Protein AF-A0A558FAJ4-F1 (afdb_monomer_lite)

Structure (mmCIF, N/CA/C/O backbone):
data_AF-A0A558FAJ4-F1
#
_entry.id   AF-A0A558FAJ4-F1
#
loop_
_atom_site.group_PDB
_atom_site.id
_atom_site.type_symbol
_atom_site.label_atom_id
_atom_site.label_alt_id
_atom_site.label_comp_id
_atom_site.label_asym_id
_atom_site.label_entity_id
_atom_site.label_seq_id
_atom_site.pdbx_PDB_ins_code
_atom_site.Cartn_x
_atom_site.Cartn_y
_atom_site.Cartn_z
_atom_site.occupancy
_atom_site.B_iso_or_equiv
_atom_site.auth_seq_id
_atom_site.auth_comp_id
_atom_site.auth_asym_id
_atom_site.auth_atom_id
_atom_site.pdbx_PDB_model_num
ATOM 1 N N . ASN A 1 1 ? -12.272 6.642 -5.791 1.00 46.84 1 ASN A N 1
ATOM 2 C CA . ASN A 1 1 ? -13.242 6.410 -4.704 1.00 46.84 1 ASN A CA 1
ATOM 3 C C . ASN A 1 1 ? -12.486 5.472 -3.807 1.00 46.84 1 ASN A C 1
ATOM 5 O O . ASN A 1 1 ? -12.339 4.311 -4.168 1.00 46.84 1 ASN A O 1
ATOM 9 N N . ASP A 1 2 ? -11.794 6.051 -2.832 1.00 59.22 2 ASP A N 1
ATOM 10 C CA . ASP A 1 2 ? -10.576 5.464 -2.252 1.00 59.22 2 ASP A CA 1
ATOM 11 C C . ASP A 1 2 ? -10.869 4.824 -0.884 1.00 59.22 2 ASP A C 1
ATOM 13 O O . ASP A 1 2 ? -9.961 4.432 -0.161 1.00 59.22 2 ASP A O 1
ATOM 17 N N . GLU A 1 3 ? -12.158 4.694 -0.556 1.00 62.62 3 GLU A N 1
ATOM 18 C CA . GLU A 1 3 ? -12.676 4.200 0.713 1.00 62.62 3 GLU A CA 1
ATOM 19 C C . GLU A 1 3 ? -13.757 3.143 0.437 1.00 62.62 3 GLU A C 1
ATOM 21 O O . GLU A 1 3 ? -14.657 3.354 -0.383 1.00 62.62 3 GLU A O 1
ATOM 26 N N . GLY A 1 4 ? -13.653 1.987 1.098 1.00 69.12 4 GLY A N 1
ATOM 27 C CA . GLY A 1 4 ? -14.699 0.966 1.124 1.00 69.12 4 GLY A CA 1
ATOM 28 C C . GLY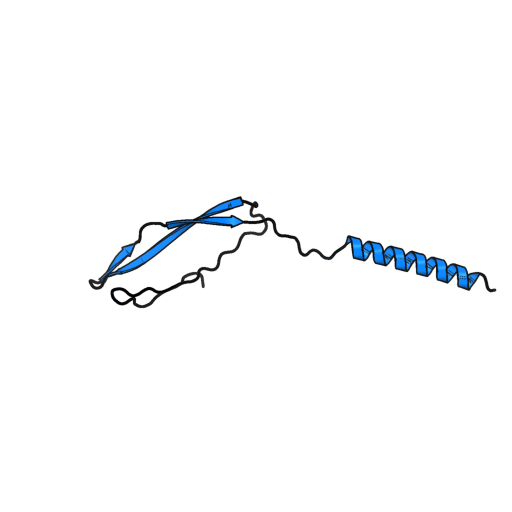 A 1 4 ? -15.522 1.119 2.399 1.00 69.12 4 GLY A C 1
ATOM 29 O O . GLY A 1 4 ? -14.960 1.039 3.486 1.00 69.12 4 GLY A O 1
ATOM 30 N N . ILE A 1 5 ? -16.831 1.350 2.275 1.00 79.31 5 ILE A N 1
ATOM 31 C CA . ILE A 1 5 ? -17.744 1.517 3.416 1.00 79.31 5 ILE A CA 1
ATOM 32 C C . ILE A 1 5 ? -18.699 0.325 3.466 1.00 79.31 5 ILE A C 1
ATOM 34 O O . ILE A 1 5 ? -19.389 0.044 2.486 1.00 79.31 5 ILE A O 1
ATOM 38 N N . ILE A 1 6 ? -18.769 -0.332 4.622 1.00 85.25 6 ILE A N 1
ATOM 39 C CA . ILE A 1 6 ? -19.804 -1.316 4.958 1.00 85.25 6 ILE A CA 1
ATOM 40 C C . ILE A 1 6 ? -20.825 -0.600 5.839 1.00 85.25 6 ILE A C 1
ATOM 42 O O . ILE A 1 6 ? -20.451 0.013 6.835 1.00 85.25 6 ILE A O 1
ATOM 46 N N . SER A 1 7 ? -22.102 -0.624 5.451 1.00 85.81 7 SER A N 1
ATOM 47 C CA . SER A 1 7 ? -23.139 0.153 6.144 1.00 85.81 7 SER A CA 1
ATOM 48 C C . SER A 1 7 ? -23.484 -0.395 7.528 1.00 85.81 7 SER A C 1
ATOM 50 O O . SER A 1 7 ? -23.695 0.384 8.447 1.00 85.81 7 SER A O 1
ATOM 52 N N . GLU A 1 8 ? -23.557 -1.716 7.673 1.00 87.50 8 GLU A N 1
ATOM 53 C CA . GLU A 1 8 ? -23.853 -2.393 8.934 1.00 87.50 8 GLU A CA 1
ATOM 54 C C . GLU A 1 8 ? -23.314 -3.823 8.850 1.00 87.50 8 GLU A C 1
ATOM 56 O O . GLU A 1 8 ? -23.346 -4.429 7.778 1.00 87.50 8 GLU A O 1
ATOM 61 N N . LEU A 1 9 ? -22.815 -4.356 9.966 1.00 90.44 9 LEU A N 1
ATOM 62 C CA . LEU A 1 9 ? -22.342 -5.734 10.059 1.00 90.44 9 LEU A CA 1
ATOM 63 C C . LEU A 1 9 ? -23.002 -6.421 11.266 1.00 90.44 9 LEU A C 1
ATOM 65 O O . LEU A 1 9 ? -22.722 -6.038 12.406 1.00 90.44 9 LEU A O 1
ATOM 69 N N . PRO A 1 10 ? -23.877 -7.419 11.054 1.00 89.88 10 PRO A N 1
ATOM 70 C CA . PRO A 1 10 ? -24.524 -8.142 12.140 1.00 89.88 10 PRO A CA 1
ATOM 71 C C . PRO A 1 10 ? -23.537 -8.911 13.037 1.00 89.88 10 PRO A C 1
ATOM 73 O O . PRO A 1 10 ? -22.431 -9.265 12.613 1.00 89.88 10 PRO A O 1
ATOM 76 N N . PRO A 1 11 ? -23.932 -9.243 14.281 1.00 89.31 11 PRO A N 1
ATOM 77 C CA . PRO A 1 11 ? -23.078 -9.996 15.193 1.00 89.31 11 PRO A CA 1
ATOM 78 C C . PRO A 1 11 ? -22.636 -11.345 14.609 1.00 89.31 11 PRO A C 1
ATOM 80 O O . PRO A 1 11 ? -23.456 -12.221 14.343 1.00 89.31 11 PRO A O 1
ATOM 83 N N . GLY A 1 12 ? -21.321 -11.530 14.479 1.00 92.38 12 GLY A N 1
ATOM 84 C CA . GLY A 1 12 ? -20.719 -12.766 13.970 1.00 92.38 12 GLY A CA 1
ATOM 85 C C . GLY A 1 12 ? -20.634 -12.864 12.446 1.00 92.38 12 GLY A C 1
ATOM 86 O O . GLY A 1 12 ? -20.157 -13.884 11.949 1.00 92.38 12 GLY A O 1
ATOM 87 N N . GLU A 1 13 ? -21.059 -11.835 11.713 1.00 92.06 13 GLU A N 1
ATOM 88 C CA . GLU A 1 13 ? -20.872 -11.766 10.265 1.00 92.06 13 GLU A CA 1
ATOM 89 C C . GLU A 1 13 ? -19.485 -11.233 9.886 1.00 92.06 13 GLU A C 1
ATOM 91 O O . GLU A 1 13 ? -18.702 -10.759 10.714 1.00 92.06 13 GLU A O 1
ATOM 96 N N . SER A 1 14 ? -19.134 -11.389 8.614 1.00 91.56 14 SER A N 1
ATOM 97 C CA . SER A 1 14 ? -17.879 -10.912 8.041 1.00 91.56 14 SER A CA 1
ATOM 98 C C . SER A 1 14 ? -18.136 -10.431 6.624 1.00 91.56 14 SER A C 1
ATOM 100 O O . SER A 1 14 ? -18.875 -11.071 5.882 1.00 91.56 14 SER A O 1
ATOM 102 N N . GLU A 1 15 ? -17.501 -9.324 6.267 1.00 89.56 15 GLU A N 1
ATOM 103 C CA . GLU A 1 15 ? -17.618 -8.673 4.965 1.00 89.56 15 GLU A CA 1
ATOM 104 C C . GLU A 1 15 ? -16.224 -8.356 4.419 1.00 89.56 15 GLU A C 1
ATOM 106 O O . GLU A 1 15 ? -15.264 -8.194 5.181 1.00 89.56 15 GLU A O 1
ATOM 111 N N . GLU A 1 16 ? -16.111 -8.263 3.096 1.00 88.00 16 GLU A N 1
ATOM 112 C CA . GLU A 1 16 ? -14.858 -7.945 2.408 1.00 88.00 16 GLU A CA 1
ATOM 113 C C . GLU A 1 16 ? -14.934 -6.565 1.745 1.00 88.00 16 GLU A C 1
ATOM 115 O O . GLU A 1 16 ? -15.927 -6.204 1.116 1.00 88.00 16 GLU A O 1
ATOM 120 N N . PHE A 1 17 ? -13.847 -5.796 1.820 1.00 81.44 17 PHE A N 1
ATOM 121 C CA . PHE A 1 17 ? -13.687 -4.548 1.076 1.00 81.44 17 PHE A CA 1
ATOM 122 C C . PHE A 1 17 ? -12.405 -4.589 0.243 1.00 81.44 17 PHE A C 1
ATOM 124 O O . PHE A 1 17 ? -11.440 -5.276 0.572 1.00 81.44 17 PHE A O 1
ATOM 131 N N . THR A 1 18 ? -12.387 -3.844 -0.862 1.00 85.25 18 THR A N 1
ATOM 132 C CA . THR A 1 18 ? -11.226 -3.754 -1.757 1.00 85.25 18 THR A CA 1
ATOM 133 C C . THR A 1 18 ? -10.708 -2.326 -1.797 1.00 85.25 18 THR A C 1
ATOM 135 O O . THR A 1 18 ? -11.470 -1.396 -2.045 1.00 85.25 18 THR A O 1
ATOM 138 N N . ILE A 1 19 ? -9.397 -2.166 -1.613 1.00 81.94 19 ILE A N 1
ATOM 139 C CA . ILE A 1 19 ? -8.695 -0.889 -1.767 1.00 81.94 19 ILE A CA 1
ATOM 140 C C . ILE A 1 19 ? -7.800 -0.982 -3.000 1.00 81.94 19 ILE A C 1
ATOM 142 O O . ILE A 1 19 ? -6.995 -1.906 -3.133 1.00 81.94 19 ILE A O 1
ATOM 146 N N . ALA A 1 20 ? -7.931 -0.017 -3.906 1.00 86.06 20 ALA A N 1
ATOM 147 C CA . ALA A 1 20 ? -7.049 0.089 -5.058 1.00 86.06 20 ALA A CA 1
ATOM 148 C C . ALA A 1 20 ? -5.719 0.735 -4.645 1.00 86.06 20 ALA A C 1
ATOM 150 O O . ALA A 1 20 ? -5.696 1.838 -4.105 1.00 86.06 20 ALA A O 1
ATOM 151 N N . LEU A 1 21 ? -4.606 0.060 -4.936 1.00 86.94 21 LEU A N 1
ATOM 152 C CA . LEU A 1 21 ? -3.255 0.567 -4.706 1.00 86.94 21 LEU A CA 1
ATOM 153 C C . LEU A 1 21 ? -2.493 0.636 -6.030 1.00 86.94 21 LEU A C 1
ATOM 155 O O . LEU A 1 21 ? -2.621 -0.242 -6.883 1.00 86.94 21 LEU A O 1
ATOM 159 N N . SER A 1 22 ? -1.657 1.660 -6.185 1.00 88.00 22 SER A N 1
ATOM 160 C CA . SER A 1 22 ? -0.776 1.815 -7.344 1.00 88.00 22 SER A CA 1
ATOM 161 C C . SER A 1 22 ? 0.622 2.230 -6.910 1.00 88.00 22 SER A C 1
ATOM 163 O O . SER A 1 22 ? 0.775 3.115 -6.067 1.00 88.00 22 SER A O 1
ATOM 165 N N . ALA A 1 23 ? 1.643 1.641 -7.527 1.00 90.25 23 ALA A N 1
ATOM 166 C CA . ALA A 1 23 ? 3.013 2.112 -7.389 1.00 90.25 23 ALA A CA 1
ATOM 167 C C . ALA A 1 23 ? 3.254 3.309 -8.323 1.00 90.25 23 ALA A C 1
ATOM 169 O O . ALA A 1 23 ? 2.836 3.306 -9.480 1.00 90.25 23 ALA A O 1
ATOM 170 N N . GLY A 1 24 ? 3.943 4.339 -7.827 1.00 87.56 24 GLY A N 1
ATOM 171 C CA . GLY A 1 24 ? 4.372 5.454 -8.671 1.00 87.56 24 GLY A CA 1
ATOM 172 C C . GLY A 1 24 ? 5.391 5.004 -9.722 1.00 87.56 24 GLY A C 1
ATOM 173 O O . GLY A 1 24 ? 6.157 4.075 -9.485 1.00 87.56 24 GLY A O 1
ATOM 174 N N . ALA A 1 25 ? 5.462 5.705 -10.858 1.00 85.81 25 ALA A N 1
ATOM 175 C CA . ALA A 1 25 ? 6.351 5.341 -11.973 1.00 85.81 25 ALA A CA 1
ATOM 176 C C . ALA A 1 25 ? 7.845 5.259 -11.592 1.00 85.81 25 ALA A C 1
ATOM 178 O O . ALA A 1 25 ? 8.604 4.535 -12.224 1.00 85.81 25 ALA A O 1
ATOM 179 N N . ASN A 1 26 ? 8.254 5.988 -10.549 1.00 86.81 26 ASN A N 1
ATOM 180 C CA . ASN A 1 26 ? 9.623 6.014 -10.029 1.00 86.81 26 ASN A CA 1
ATOM 181 C C . ASN A 1 26 ? 9.767 5.247 -8.699 1.00 86.81 26 ASN A C 1
ATOM 183 O O . ASN A 1 26 ? 10.727 5.475 -7.960 1.00 86.81 26 ASN A O 1
ATOM 187 N N . ALA A 1 27 ? 8.791 4.411 -8.331 1.00 90.75 27 ALA A N 1
ATOM 188 C CA . ALA A 1 27 ? 8.891 3.578 -7.139 1.00 90.75 27 ALA A CA 1
ATOM 189 C C . ALA A 1 27 ? 10.035 2.570 -7.309 1.00 90.75 27 ALA A C 1
ATOM 191 O O . ALA A 1 27 ? 10.195 1.961 -8.365 1.00 90.75 27 ALA A O 1
ATOM 192 N N . LEU A 1 28 ? 10.846 2.405 -6.264 1.00 92.56 28 LEU A N 1
ATOM 193 C CA . LEU A 1 28 ? 11.949 1.451 -6.292 1.00 92.56 28 LEU A CA 1
ATOM 194 C C . LEU A 1 28 ? 11.395 0.032 -6.132 1.00 92.56 28 LEU A C 1
ATOM 196 O O . LEU A 1 28 ? 10.499 -0.157 -5.311 1.00 92.56 28 LEU A O 1
ATOM 200 N N . PRO A 1 29 ? 11.945 -0.972 -6.830 1.00 93.56 29 PRO A N 1
ATOM 201 C CA . PRO A 1 29 ? 11.516 -2.351 -6.659 1.00 93.56 29 PRO A CA 1
ATOM 202 C C . PR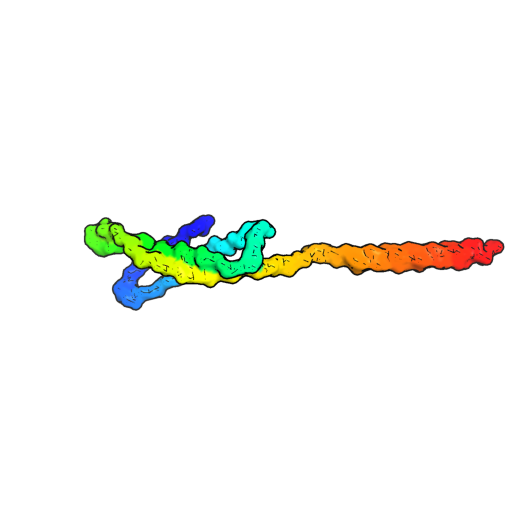O A 1 29 ? 11.952 -2.866 -5.281 1.00 93.56 29 PRO A C 1
ATOM 204 O O . PRO A 1 29 ? 13.126 -3.166 -5.050 1.00 93.56 29 PRO A O 1
ATOM 207 N N . LYS A 1 30 ? 11.018 -2.883 -4.327 1.00 94.44 30 LYS A N 1
ATOM 208 C CA . LYS A 1 30 ? 11.217 -3.372 -2.957 1.00 94.44 30 LYS A CA 1
ATOM 209 C C . LYS A 1 30 ? 9.884 -3.586 -2.245 1.00 94.44 30 LYS A C 1
ATOM 211 O O . LYS A 1 30 ? 8.819 -3.217 -2.734 1.00 94.44 30 LYS A O 1
ATOM 216 N N . ARG A 1 31 ? 9.961 -4.126 -1.027 1.00 96.12 31 ARG A N 1
ATOM 217 C CA . ARG A 1 31 ? 8.817 -4.227 -0.118 1.00 96.12 31 ARG A CA 1
ATOM 218 C C . ARG A 1 31 ? 8.545 -2.897 0.585 1.00 96.12 31 ARG A C 1
ATOM 220 O O . ARG A 1 31 ? 9.436 -2.347 1.236 1.00 96.12 31 ARG A O 1
ATOM 227 N N . TYR A 1 32 ? 7.316 -2.411 0.466 1.00 94.38 32 TYR A N 1
ATOM 228 C CA . TYR A 1 32 ? 6.81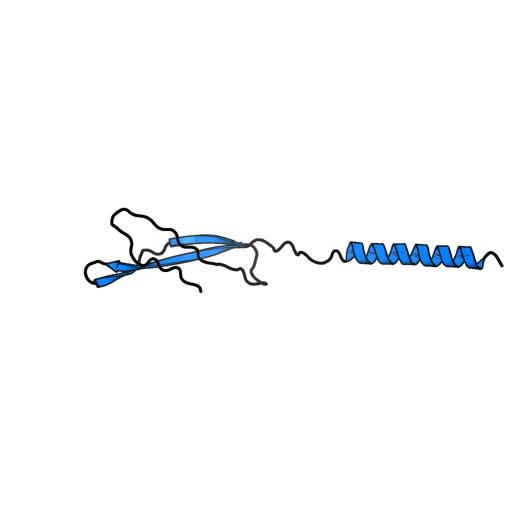2 -1.228 1.156 1.00 94.38 32 TYR A CA 1
ATOM 229 C C . TYR A 1 32 ? 5.784 -1.653 2.208 1.00 94.38 32 TYR A C 1
ATOM 231 O O . TYR A 1 32 ? 4.894 -2.439 1.887 1.00 94.38 32 TYR A O 1
ATOM 239 N N . PRO A 1 33 ? 5.883 -1.175 3.460 1.00 95.44 33 PRO A N 1
ATOM 240 C CA . PRO A 1 33 ? 4.837 -1.410 4.443 1.00 95.44 33 PRO A CA 1
ATOM 241 C C . PRO A 1 33 ? 3.604 -0.576 4.089 1.00 95.44 33 PRO A C 1
ATOM 243 O O . PRO A 1 33 ? 3.729 0.611 3.786 1.00 95.44 33 PRO A O 1
ATOM 246 N N . VAL A 1 34 ? 2.428 -1.191 4.164 1.00 92.81 34 VAL A N 1
ATOM 247 C CA . VAL A 1 34 ? 1.146 -0.487 4.121 1.00 92.81 34 VAL A CA 1
ATOM 248 C C . VAL A 1 34 ? 0.419 -0.754 5.430 1.00 92.81 34 VAL A C 1
ATOM 250 O O . VAL A 1 34 ? 0.326 -1.902 5.867 1.00 92.81 34 VAL A O 1
ATOM 253 N N . SER A 1 35 ? -0.042 0.316 6.067 1.00 93.25 35 SER A N 1
ATOM 254 C CA . SER A 1 35 ? -0.770 0.276 7.330 1.00 93.25 35 SER A CA 1
ATOM 255 C C . SER A 1 35 ? -2.238 0.586 7.074 1.00 93.25 35 SER A C 1
ATOM 257 O O . SER A 1 35 ? -2.539 1.527 6.344 1.00 93.25 35 SER A O 1
ATOM 259 N N . PHE A 1 36 ? -3.122 -0.199 7.680 1.00 89.00 36 PHE A N 1
ATOM 260 C CA . PHE A 1 36 ? -4.564 -0.011 7.614 1.00 89.00 36 PHE A CA 1
ATOM 261 C C . PHE A 1 36 ? -5.151 -0.041 9.020 1.00 89.00 36 PHE A C 1
ATOM 263 O O . PHE A 1 36 ? -4.797 -0.896 9.834 1.00 89.00 36 PHE A O 1
ATOM 270 N N . ASP A 1 37 ? -6.076 0.865 9.273 1.00 92.62 37 ASP A N 1
ATOM 271 C CA . ASP A 1 37 ? -7.011 0.830 10.385 1.00 92.62 37 ASP A CA 1
ATOM 272 C C . ASP A 1 37 ? -8.414 1.073 9.825 1.00 92.62 37 ASP A C 1
ATOM 274 O O . ASP A 1 37 ? -8.578 1.533 8.691 1.00 92.62 37 ASP A O 1
ATOM 278 N N . PHE A 1 38 ? -9.427 0.669 10.582 1.00 88.38 38 PHE A N 1
ATOM 279 C CA . PHE A 1 38 ? -10.815 0.930 10.245 1.00 88.38 38 PHE A CA 1
ATOM 280 C C . PHE A 1 38 ? -11.515 1.564 11.437 1.00 88.38 38 PHE A C 1
ATOM 282 O O . PHE A 1 38 ? -11.299 1.193 12.592 1.00 88.38 38 PHE A O 1
ATOM 289 N N . GLN A 1 39 ? -12.361 2.535 11.131 1.00 92.31 39 GLN A N 1
ATOM 290 C CA . GLN A 1 39 ? -13.242 3.174 12.089 1.00 92.31 39 GLN A CA 1
ATOM 291 C C . GLN A 1 39 ? -14.626 2.531 12.000 1.00 92.31 39 GLN A C 1
ATOM 293 O O . GLN A 1 39 ? -15.091 2.218 10.903 1.00 92.31 39 GLN A O 1
ATOM 298 N N . TYR A 1 40 ? -15.275 2.329 13.141 1.00 92.00 40 TYR A N 1
ATOM 299 C CA . TYR A 1 40 ? -16.624 1.774 13.212 1.00 92.00 40 TYR A CA 1
ATOM 300 C C . TYR A 1 40 ? -17.433 2.456 14.316 1.00 92.00 40 TYR A C 1
ATOM 302 O O . TYR A 1 40 ? -16.878 2.926 15.307 1.00 92.00 40 TYR A O 1
ATOM 310 N N . GLU A 1 41 ? -18.748 2.512 14.127 1.00 93.25 41 GLU A N 1
ATOM 311 C CA . GLU A 1 41 ? -19.697 2.986 15.134 1.00 93.25 41 GLU A CA 1
ATOM 312 C C . GLU A 1 41 ? -20.268 1.783 15.897 1.00 93.25 41 GLU A C 1
ATOM 314 O O . GLU A 1 41 ? -20.644 0.769 15.300 1.00 93.25 41 GLU A O 1
ATOM 319 N N . MET A 1 42 ? -20.288 1.873 17.222 1.00 92.25 42 MET A N 1
ATOM 320 C CA . MET A 1 42 ? -20.882 0.880 18.110 1.00 92.25 42 MET A CA 1
ATOM 321 C C . MET A 1 42 ? -22.396 1.115 18.261 1.00 92.25 42 MET A C 1
ATOM 323 O O . MET A 1 42 ? -22.883 2.217 18.018 1.00 92.25 42 MET A O 1
ATOM 327 N N . PRO A 1 43 ? -23.181 0.109 18.699 1.00 88.62 43 PRO A N 1
ATOM 328 C CA . PRO A 1 43 ? -24.637 0.248 18.842 1.00 88.62 43 PRO A CA 1
ATOM 329 C C . PRO A 1 43 ? -25.108 1.333 19.826 1.00 88.62 43 PRO A C 1
ATOM 331 O O . PRO A 1 43 ? -26.282 1.700 19.817 1.00 88.62 43 PRO A O 1
ATOM 334 N N . ASP A 1 44 ? -24.229 1.805 20.709 1.00 93.12 44 ASP A N 1
ATOM 335 C CA . ASP A 1 44 ? -24.467 2.916 21.637 1.00 93.12 44 ASP A CA 1
ATOM 336 C C . ASP A 1 44 ? -24.191 4.301 21.018 1.00 93.12 44 ASP A C 1
ATOM 338 O O . ASP A 1 44 ? -24.497 5.316 21.648 1.00 93.12 44 ASP A O 1
ATOM 342 N N . GLY A 1 45 ? -23.704 4.345 19.772 1.00 92.38 45 GLY A N 1
ATOM 343 C CA . GLY A 1 45 ? -23.378 5.556 19.019 1.00 92.38 45 GLY A CA 1
ATOM 344 C C . GLY A 1 45 ? -21.930 6.023 19.179 1.00 92.38 45 GLY A C 1
ATOM 345 O O . GLY A 1 45 ? -21.564 7.050 18.604 1.00 92.38 45 GLY A O 1
ATOM 346 N N . ASP A 1 46 ? -21.103 5.301 19.939 1.00 96.19 46 ASP A N 1
ATOM 347 C CA . ASP A 1 46 ? -19.695 5.647 20.107 1.00 96.19 46 ASP A CA 1
ATOM 348 C C . ASP A 1 46 ? -18.873 5.193 18.894 1.00 96.19 46 ASP A C 1
ATOM 350 O O . ASP A 1 46 ? -19.073 4.118 18.332 1.00 96.19 46 ASP A O 1
ATOM 354 N N . THR A 1 47 ? -17.925 6.029 18.469 1.00 95.75 47 THR A N 1
ATOM 355 C CA . THR A 1 47 ? -17.022 5.718 17.356 1.00 95.75 47 THR A CA 1
ATOM 356 C C . THR A 1 47 ? -15.680 5.225 17.875 1.00 95.75 47 THR A C 1
ATOM 358 O O . THR A 1 47 ? -15.005 5.928 18.627 1.00 95.75 47 THR A O 1
ATOM 361 N N . GLU A 1 48 ? -15.248 4.067 17.391 1.00 95.06 48 GLU A N 1
ATOM 362 C CA . GLU A 1 48 ? -13.995 3.423 17.774 1.00 95.06 48 GLU A CA 1
ATOM 363 C C . GLU A 1 48 ? -13.093 3.205 16.557 1.00 95.06 48 GLU A C 1
ATOM 365 O O . GLU A 1 48 ? -13.549 3.121 15.414 1.00 95.06 48 GLU A O 1
ATOM 370 N N . VAL A 1 49 ? -11.785 3.108 16.802 1.00 95.25 49 VAL A N 1
ATOM 371 C CA . VAL A 1 49 ? -10.783 2.807 15.771 1.00 95.25 49 VAL A CA 1
ATOM 372 C C . VAL A 1 49 ? -10.134 1.469 16.086 1.00 95.25 49 VAL A C 1
ATOM 374 O O . VAL A 1 49 ? -9.790 1.172 17.232 1.00 95.25 49 VAL A O 1
ATOM 377 N N . SER A 1 50 ? -9.969 0.639 15.061 1.00 92.44 50 SER A N 1
ATOM 378 C CA . SER A 1 50 ? -9.313 -0.653 15.190 1.00 92.44 50 SER A CA 1
ATOM 379 C C . SER A 1 50 ? -7.837 -0.524 15.570 1.00 92.44 50 SER A C 1
ATOM 381 O O . SER A 1 50 ? -7.211 0.534 15.514 1.00 92.44 50 SER A O 1
ATOM 383 N N . GLN A 1 51 ? -7.227 -1.667 15.872 1.00 94.19 51 GLN A N 1
ATOM 384 C CA . GLN A 1 51 ? -5.772 -1.762 15.851 1.00 94.19 51 GLN A CA 1
ATOM 385 C C . GLN A 1 51 ? -5.254 -1.529 14.425 1.00 94.19 51 GLN A C 1
ATOM 387 O O . GLN A 1 51 ? -5.928 -1.865 13.450 1.00 94.19 51 GLN A O 1
ATOM 392 N N . THR A 1 52 ? -4.043 -0.988 14.308 1.00 95.62 52 THR A N 1
ATOM 393 C CA . THR A 1 52 ? -3.375 -0.823 13.015 1.00 95.62 52 THR A CA 1
ATOM 394 C C . THR A 1 52 ? -2.774 -2.147 12.548 1.00 95.62 52 THR A C 1
ATOM 396 O O . THR A 1 52 ? -1.920 -2.734 13.217 1.00 95.62 52 THR A O 1
ATOM 399 N N . TYR A 1 53 ? -3.149 -2.578 11.350 1.00 91.69 53 TYR A N 1
ATOM 400 C CA . TYR A 1 53 ? -2.598 -3.747 10.674 1.00 91.69 53 TYR A CA 1
ATOM 401 C C . TYR A 1 53 ? -1.558 -3.304 9.652 1.00 91.69 53 TYR A C 1
ATOM 403 O O . TYR A 1 53 ? -1.853 -2.509 8.767 1.00 91.69 53 TYR A O 1
ATOM 411 N N . THR A 1 54 ? -0.332 -3.821 9.752 1.00 95.06 54 THR A N 1
ATOM 412 C CA . THR A 1 54 ? 0.741 -3.508 8.796 1.00 95.06 54 THR A CA 1
ATOM 413 C C . THR A 1 54 ? 1.062 -4.724 7.943 1.00 95.06 54 THR A C 1
ATOM 415 O O . THR A 1 54 ? 1.539 -5.734 8.460 1.00 95.06 54 THR A O 1
ATOM 418 N N . THR A 1 55 ? 0.847 -4.606 6.633 1.00 92.56 55 THR A N 1
ATOM 419 C CA . THR A 1 55 ? 1.129 -5.658 5.650 1.00 92.56 55 THR A CA 1
ATOM 420 C C . THR A 1 55 ? 2.114 -5.139 4.603 1.00 92.56 55 THR A C 1
ATOM 422 O O . THR A 1 55 ? 1.896 -4.065 4.041 1.00 92.56 55 THR A O 1
ATOM 425 N N . PRO A 1 56 ? 3.217 -5.855 4.321 1.00 94.62 56 PRO A N 1
ATOM 426 C CA . PRO A 1 56 ? 4.135 -5.457 3.265 1.00 94.62 56 PRO A CA 1
ATOM 427 C C . PRO A 1 56 ? 3.556 -5.778 1.882 1.00 94.62 56 PRO A C 1
ATOM 429 O O . PRO A 1 56 ? 3.168 -6.915 1.624 1.00 94.62 56 PRO A O 1
ATOM 432 N N . ILE A 1 57 ? 3.585 -4.803 0.975 1.00 92.88 57 ILE A N 1
ATOM 433 C CA . ILE A 1 57 ? 3.361 -5.012 -0.460 1.00 92.88 57 ILE A CA 1
ATOM 434 C C . ILE A 1 57 ? 4.702 -5.034 -1.192 1.00 92.88 57 ILE A C 1
ATOM 436 O O . ILE A 1 57 ? 5.627 -4.302 -0.835 1.00 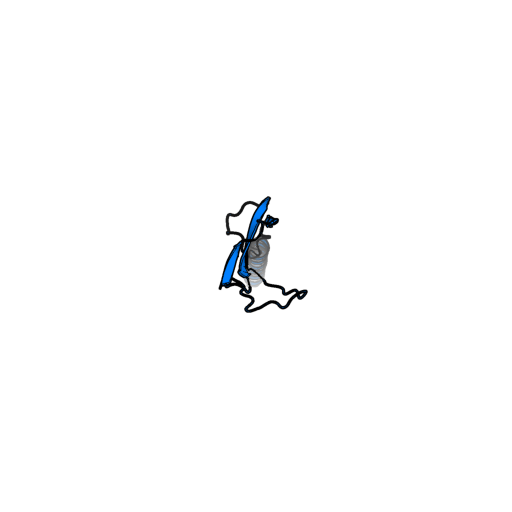92.88 57 ILE A O 1
ATOM 440 N N . GLU A 1 58 ? 4.822 -5.868 -2.218 1.00 94.19 58 GLU A N 1
ATOM 441 C CA . GLU A 1 58 ? 6.015 -5.936 -3.057 1.00 94.19 58 GLU A CA 1
ATOM 442 C C . GLU A 1 58 ? 5.815 -5.116 -4.331 1.00 94.19 58 GLU A C 1
ATOM 444 O O . GLU A 1 58 ? 4.901 -5.368 -5.113 1.00 94.19 58 GLU A O 1
ATOM 449 N N . VAL A 1 59 ? 6.679 -4.122 -4.534 1.00 93.75 59 VAL A N 1
ATOM 450 C CA . VAL A 1 59 ? 6.796 -3.419 -5.811 1.00 93.75 59 VAL A CA 1
ATOM 451 C C . VAL A 1 59 ? 7.869 -4.134 -6.616 1.00 93.75 59 VAL A C 1
ATOM 453 O O . VAL A 1 59 ? 9.020 -4.204 -6.185 1.00 93.75 59 VAL A O 1
ATOM 456 N N . ILE A 1 60 ? 7.482 -4.663 -7.771 1.00 90.06 60 ILE A N 1
ATOM 457 C CA . ILE A 1 60 ? 8.386 -5.305 -8.726 1.00 90.06 60 ILE A CA 1
ATOM 458 C C . ILE A 1 60 ? 8.810 -4.317 -9.811 1.00 90.06 60 ILE A C 1
ATOM 460 O O . ILE A 1 60 ? 8.153 -3.298 -10.035 1.00 90.06 60 ILE A O 1
ATOM 464 N N . GLU A 1 61 ? 9.925 -4.611 -10.474 1.00 84.56 61 GLU A N 1
ATOM 465 C CA . GLU A 1 61 ? 10.345 -3.839 -11.637 1.00 84.56 61 GLU A CA 1
ATOM 466 C C . GLU A 1 61 ? 9.286 -3.966 -12.734 1.00 84.56 61 GLU A C 1
ATOM 468 O O . GLU A 1 61 ? 8.783 -5.054 -13.014 1.00 84.56 61 GLU A O 1
ATOM 473 N N . SER A 1 62 ? 8.918 -2.834 -13.332 1.00 74.62 62 SER A N 1
ATOM 474 C CA . SER A 1 62 ? 8.016 -2.849 -14.474 1.00 74.62 62 SER A CA 1
ATOM 475 C C . SER A 1 62 ? 8.761 -3.471 -15.647 1.00 74.62 62 SER A C 1
ATOM 477 O O . SER A 1 62 ? 9.715 -2.883 -16.162 1.00 74.62 62 SER A O 1
ATOM 479 N N . GLU A 1 63 ? 8.339 -4.661 -16.071 1.00 71.06 63 GLU A N 1
ATOM 480 C CA . GLU A 1 63 ? 8.772 -5.254 -17.331 1.00 71.06 63 GLU A CA 1
ATOM 481 C C . GLU A 1 63 ? 8.233 -4.367 -18.454 1.00 71.06 63 GLU A C 1
ATOM 483 O O . GLU A 1 63 ? 7.095 -4.495 -18.908 1.00 71.06 63 GLU A O 1
ATOM 488 N N . GLY A 1 64 ? 9.031 -3.367 -18.827 1.00 61.31 64 GLY A N 1
ATOM 489 C CA . GLY A 1 64 ? 8.646 -2.348 -19.783 1.00 61.31 64 GLY A CA 1
ATOM 490 C C . GLY A 1 64 ? 8.174 -2.982 -21.086 1.00 61.31 64 GLY A C 1
ATOM 491 O O . GLY A 1 64 ? 8.981 -3.462 -21.880 1.00 61.31 64 GLY A O 1
ATOM 492 N N . GLY A 1 65 ? 6.866 -2.905 -21.337 1.00 59.91 65 GLY A N 1
ATOM 493 C CA . GLY A 1 65 ? 6.229 -3.135 -22.633 1.00 59.91 65 GLY A CA 1
ATOM 494 C C . GLY A 1 65 ? 6.588 -2.038 -23.638 1.00 59.91 65 GLY A C 1
ATOM 495 O O . GLY A 1 65 ? 5.715 -1.393 -24.214 1.00 59.91 65 GLY A O 1
ATOM 496 N N . GLY A 1 66 ? 7.882 -1.770 -23.807 1.00 64.81 66 GLY A N 1
ATOM 497 C CA . GLY A 1 66 ? 8.390 -0.911 -24.860 1.00 64.81 66 GLY A CA 1
ATOM 498 C C . GLY A 1 66 ? 8.242 -1.607 -26.208 1.00 64.81 66 GLY A C 1
ATOM 499 O O . GLY A 1 66 ? 8.408 -2.822 -26.318 1.00 64.81 66 GLY A O 1
ATOM 500 N N . LEU A 1 67 ? 7.949 -0.834 -27.255 1.00 72.00 67 LEU A N 1
ATOM 501 C CA . LEU A 1 67 ? 8.051 -1.317 -28.633 1.00 72.00 67 LEU A CA 1
ATOM 502 C C . LEU A 1 67 ? 9.411 -2.012 -28.818 1.00 72.00 67 LEU A C 1
ATOM 504 O O . LEU A 1 67 ? 10.419 -1.470 -28.356 1.00 72.00 67 LEU A O 1
ATOM 508 N N . PRO A 1 68 ? 9.487 -3.172 -29.495 1.00 80.88 68 PRO A N 1
ATOM 509 C CA . PRO A 1 68 ? 10.746 -3.879 -29.690 1.00 80.88 68 PRO A CA 1
ATOM 510 C C . PRO A 1 68 ? 11.595 -3.141 -30.735 1.00 80.88 68 PRO A C 1
ATOM 512 O O . PRO A 1 68 ? 11.714 -3.570 -31.883 1.00 80.88 68 PRO A O 1
ATOM 515 N N . VAL A 1 69 ? 12.182 -2.004 -30.349 1.00 84.12 69 VAL A N 1
ATOM 516 C CA . VAL A 1 69 ? 12.922 -1.096 -31.241 1.00 84.12 69 VAL A CA 1
ATOM 517 C C . VAL A 1 69 ? 14.029 -1.846 -31.983 1.00 84.12 69 VAL A C 1
ATOM 519 O O . VAL A 1 69 ? 14.227 -1.614 -33.171 1.00 84.12 69 VAL A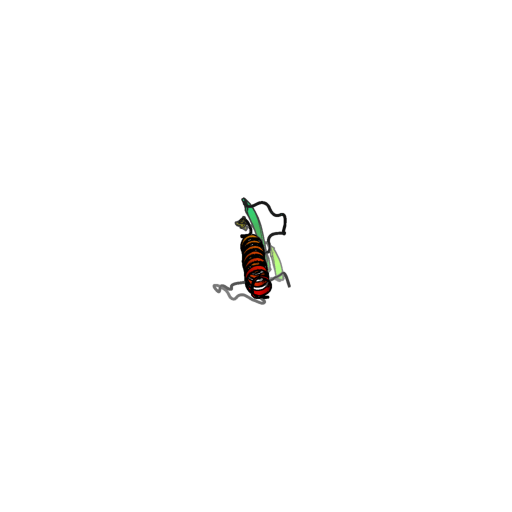 O 1
ATOM 522 N N . GLY A 1 70 ? 14.680 -2.815 -31.330 1.00 83.31 70 GLY A N 1
ATOM 523 C CA . GLY A 1 70 ? 15.667 -3.686 -31.972 1.00 83.31 70 GLY A CA 1
ATOM 524 C C . GLY A 1 70 ? 15.108 -4.492 -33.154 1.00 83.31 70 GLY A C 1
ATOM 525 O O . GLY A 1 70 ? 15.756 -4.561 -34.197 1.00 83.31 70 GLY A O 1
ATOM 526 N N . LEU A 1 71 ? 13.890 -5.038 -33.040 1.00 86.31 71 LEU A N 1
ATOM 527 C CA . LEU A 1 71 ? 13.230 -5.755 -34.142 1.00 86.31 71 LEU A CA 1
ATOM 528 C C . LEU A 1 71 ? 12.839 -4.805 -35.277 1.00 86.31 71 LEU A C 1
ATOM 530 O O . LEU A 1 71 ? 13.016 -5.144 -36.445 1.00 86.31 71 LEU A O 1
ATOM 534 N N . ILE A 1 72 ? 12.352 -3.607 -34.941 1.00 89.88 72 ILE A N 1
ATOM 535 C CA . ILE A 1 72 ? 11.968 -2.593 -35.933 1.00 89.88 72 ILE A CA 1
ATOM 536 C C . ILE A 1 72 ? 13.198 -2.135 -36.726 1.00 89.88 72 ILE A C 1
ATOM 538 O O . ILE A 1 72 ? 13.178 -2.146 -37.956 1.00 89.88 72 ILE A O 1
ATOM 542 N N . VAL A 1 73 ? 14.292 -1.790 -36.041 1.00 91.69 73 VAL A N 1
ATOM 543 C CA . VAL A 1 73 ? 15.555 -1.393 -36.684 1.00 91.69 7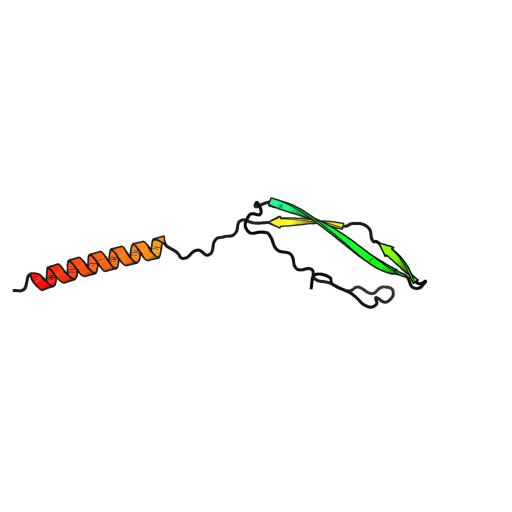3 VAL A CA 1
ATOM 544 C C . VAL A 1 73 ? 16.105 -2.530 -37.548 1.00 91.69 73 VAL A C 1
ATOM 546 O O . VAL A 1 73 ? 16.488 -2.294 -38.695 1.00 91.69 73 VAL A O 1
ATOM 549 N N . GLY A 1 74 ? 16.082 -3.769 -37.046 1.00 92.56 74 GLY A N 1
ATOM 550 C CA . GLY A 1 74 ? 16.488 -4.947 -37.813 1.00 92.56 74 GLY A CA 1
ATOM 551 C C . GLY A 1 74 ? 15.685 -5.117 -39.107 1.00 92.56 74 GLY A C 1
ATOM 552 O O . GLY A 1 74 ? 16.270 -5.289 -40.176 1.00 92.56 74 GLY A O 1
ATOM 553 N N . ALA A 1 75 ? 14.357 -4.995 -39.039 1.00 92.69 75 ALA A N 1
ATOM 554 C CA . ALA A 1 75 ? 13.484 -5.096 -40.207 1.00 92.69 75 ALA A CA 1
ATOM 555 C C . ALA A 1 75 ? 13.756 -3.992 -41.243 1.00 92.69 75 ALA A C 1
ATOM 557 O O . ALA A 1 75 ? 13.836 -4.282 -42.437 1.00 92.69 75 ALA A O 1
ATOM 558 N N . VAL A 1 76 ? 13.961 -2.744 -40.804 1.00 94.94 76 VAL A N 1
ATOM 559 C CA . VAL A 1 76 ? 14.290 -1.619 -41.698 1.00 94.94 76 VAL A CA 1
ATOM 560 C C . VAL A 1 76 ? 15.608 -1.863 -42.434 1.00 94.94 76 VAL A C 1
ATOM 562 O O . VAL A 1 76 ? 15.682 -1.626 -43.640 1.00 94.94 76 VAL A O 1
ATOM 565 N N . ILE A 1 77 ? 16.631 -2.385 -41.749 1.00 95.31 77 ILE A N 1
ATOM 566 C CA . ILE A 1 77 ? 17.916 -2.723 -42.379 1.00 95.31 77 ILE A CA 1
ATOM 567 C C . ILE A 1 77 ? 17.728 -3.816 -43.433 1.00 95.31 77 ILE A C 1
ATOM 569 O O . ILE A 1 77 ? 18.214 -3.665 -44.553 1.00 95.31 77 ILE A O 1
ATOM 573 N N . VAL A 1 78 ? 17.002 -4.891 -43.112 1.00 95.06 78 VAL A N 1
ATOM 574 C CA . VAL A 1 78 ? 16.751 -5.989 -44.059 1.00 95.06 78 VAL A CA 1
ATOM 575 C C . VAL A 1 78 ? 16.009 -5.485 -45.295 1.00 95.06 78 VAL A C 1
ATOM 577 O O . VAL A 1 78 ? 16.437 -5.758 -46.415 1.00 95.06 78 VAL A O 1
ATOM 580 N N . ILE A 1 79 ? 14.945 -4.700 -45.110 1.00 94.69 79 ILE A N 1
ATOM 581 C CA . ILE A 1 79 ? 14.188 -4.103 -46.219 1.00 94.69 79 ILE A CA 1
ATOM 582 C C . ILE A 1 79 ? 15.087 -3.181 -47.048 1.00 94.69 79 ILE A C 1
ATOM 584 O O . ILE A 1 79 ? 15.061 -3.250 -48.275 1.00 94.69 79 ILE A O 1
ATOM 588 N N . GLY A 1 80 ? 15.921 -2.362 -46.404 1.00 93.62 80 GLY A N 1
ATOM 589 C CA . GLY A 1 80 ? 16.875 -1.487 -47.084 1.00 93.62 80 GLY A CA 1
ATOM 590 C C . GLY A 1 80 ? 17.889 -2.262 -47.927 1.00 93.62 80 GLY A C 1
ATOM 591 O O . GLY A 1 80 ? 18.101 -1.928 -49.092 1.00 93.62 80 GLY A O 1
ATOM 592 N N . VAL A 1 81 ? 18.471 -3.335 -47.383 1.00 94.31 81 VAL A N 1
ATOM 593 C CA . VAL A 1 81 ? 19.425 -4.196 -48.103 1.00 94.31 81 VAL A CA 1
ATOM 594 C C . VAL A 1 81 ? 18.752 -4.891 -49.284 1.00 94.31 81 VAL A C 1
ATOM 596 O O . VAL A 1 81 ? 19.302 -4.878 -50.385 1.00 94.31 81 VAL A O 1
ATOM 599 N N . LEU A 1 82 ? 17.555 -5.452 -49.089 1.00 93.12 82 LEU A N 1
ATOM 600 C CA . LEU A 1 82 ? 16.790 -6.089 -50.163 1.00 93.12 82 LEU A CA 1
ATOM 601 C C . LEU A 1 82 ? 16.392 -5.084 -51.250 1.00 93.12 82 LEU A C 1
ATOM 603 O O . LEU A 1 82 ? 16.495 -5.399 -52.434 1.00 93.12 82 LEU A O 1
ATOM 607 N N . GLY A 1 83 ? 16.006 -3.865 -50.866 1.00 91.81 83 GLY A N 1
ATOM 608 C CA . GLY A 1 83 ? 15.692 -2.779 -51.793 1.00 91.81 83 GLY A CA 1
ATOM 609 C C . GLY A 1 83 ? 16.902 -2.351 -52.623 1.00 91.81 83 GLY A C 1
ATOM 610 O O . GLY A 1 83 ? 16.811 -2.276 -53.847 1.00 91.81 83 GLY A O 1
ATOM 611 N N . VAL A 1 84 ? 18.061 -2.145 -51.989 1.00 90.06 84 VAL A N 1
ATOM 612 C CA . VAL A 1 84 ? 19.317 -1.798 -52.681 1.00 90.06 84 VAL A CA 1
ATOM 613 C C . VAL A 1 84 ? 19.772 -2.925 -53.609 1.00 90.06 84 VAL A C 1
ATOM 615 O O . VAL A 1 84 ? 20.198 -2.667 -54.737 1.00 90.06 84 VAL A O 1
ATOM 618 N N . PHE A 1 85 ? 19.682 -4.176 -53.154 1.00 89.81 85 PHE A N 1
ATOM 619 C CA . PHE A 1 85 ? 20.063 -5.336 -53.953 1.00 89.81 85 PHE A CA 1
ATOM 620 C C . PHE A 1 85 ? 19.130 -5.525 -55.156 1.00 89.81 85 PHE A C 1
ATOM 622 O O . PHE A 1 85 ? 19.605 -5.713 -56.276 1.00 89.81 85 PHE A O 1
ATOM 629 N N . GLY A 1 86 ? 17.817 -5.400 -54.948 1.00 87.88 86 GLY A N 1
ATOM 630 C CA . GLY A 1 86 ? 16.817 -5.442 -56.013 1.00 87.88 86 GLY A CA 1
ATOM 631 C C . GLY A 1 86 ? 17.011 -4.324 -57.038 1.00 87.88 86 GLY A C 1
ATOM 632 O O . GLY A 1 86 ? 16.998 -4.592 -58.237 1.00 87.88 86 GLY A O 1
ATOM 633 N N . TRP A 1 87 ? 17.287 -3.099 -56.583 1.00 86.31 87 TRP A N 1
ATOM 634 C CA . TRP A 1 87 ? 17.544 -1.960 -57.467 1.00 86.31 87 TRP A CA 1
ATOM 635 C C . TRP A 1 87 ? 18.805 -2.154 -58.319 1.00 86.31 87 TRP A C 1
ATOM 637 O O . TRP A 1 87 ? 18.767 -1.954 -59.530 1.00 86.31 87 TRP A O 1
ATOM 647 N N . ARG A 1 88 ? 19.908 -2.634 -57.725 1.00 85.62 88 ARG A N 1
ATOM 648 C CA . ARG A 1 88 ? 21.124 -2.974 -58.487 1.00 85.62 88 ARG A CA 1
ATOM 649 C C . ARG A 1 88 ? 20.886 -4.078 -59.509 1.00 85.62 88 ARG A C 1
ATOM 651 O O . ARG A 1 88 ? 21.399 -3.986 -60.620 1.00 85.62 88 ARG A O 1
ATOM 658 N N . ARG A 1 89 ? 20.132 -5.117 -59.140 1.00 84.56 89 ARG A N 1
ATOM 659 C CA . ARG A 1 89 ? 19.826 -6.239 -60.035 1.00 84.56 89 ARG A CA 1
ATOM 660 C C . ARG A 1 89 ? 19.054 -5.774 -61.269 1.00 84.56 89 ARG A C 1
ATOM 662 O O . ARG A 1 89 ? 19.373 -6.252 -62.349 1.00 84.56 89 ARG A O 1
ATOM 669 N N . PHE A 1 90 ? 18.090 -4.868 -61.093 1.00 76.19 90 PHE A N 1
ATOM 670 C CA . PHE A 1 90 ? 17.242 -4.354 -62.172 1.00 76.19 90 PHE A CA 1
ATOM 671 C C . PHE A 1 90 ? 17.974 -3.354 -63.082 1.00 76.19 90 PHE A C 1
ATOM 673 O O . PHE A 1 90 ? 17.799 -3.396 -64.291 1.00 76.19 90 PHE A O 1
ATOM 680 N N . ASN A 1 91 ? 18.848 -2.506 -62.528 1.00 73.44 91 ASN A N 1
ATOM 681 C CA . ASN A 1 91 ? 19.637 -1.533 -63.303 1.00 73.44 91 ASN A CA 1
ATOM 682 C C . ASN A 1 91 ? 20.803 -2.143 -64.107 1.00 73.44 91 ASN A C 1
ATOM 684 O O . ASN A 1 91 ? 21.519 -1.407 -64.778 1.00 73.44 91 ASN A O 1
ATOM 688 N N . THR A 1 92 ? 21.058 -3.450 -64.001 1.00 65.56 92 THR A N 1
ATOM 689 C CA . THR A 1 92 ? 22.155 -4.116 -64.736 1.00 65.56 92 THR A CA 1
ATOM 690 C C . THR A 1 92 ? 21.665 -4.797 -66.024 1.00 65.56 92 THR A C 1
ATOM 692 O O . THR A 1 92 ? 22.479 -5.327 -66.771 1.00 65.56 92 THR A O 1
ATOM 695 N N . ASP A 1 93 ? 20.355 -4.784 -66.295 1.00 58.94 93 ASP A N 1
ATOM 696 C CA . ASP A 1 93 ? 19.746 -5.447 -67.457 1.00 58.94 93 ASP A CA 1
ATOM 697 C C . ASP A 1 93 ? 19.485 -4.480 -68.657 1.00 58.94 93 ASP A C 1
ATOM 699 O O . ASP A 1 93 ? 18.689 -4.816 -69.534 1.00 58.94 93 ASP A O 1
ATOM 703 N N . GLU A 1 94 ? 20.144 -3.308 -68.726 1.00 54.28 94 GLU A N 1
ATOM 704 C CA . GLU A 1 94 ? 20.132 -2.373 -69.886 1.00 54.28 94 GLU A CA 1
ATOM 705 C C . GLU A 1 94 ? 21.378 -2.487 -70.782 1.00 54.28 94 GLU A C 1
ATOM 707 O O . GLU A 1 94 ? 22.508 -2.558 -70.243 1.00 54.28 94 GLU A O 1
#

Radius of gyration: 29.99 Å; chains: 1; bounding box: 47×19×92 Å

Sequence (94 aa):
NDEGIISELPPGESEEFTIALSAGANALPKRYPVSFDFQYEMPDGDTEVSQTYTTPIEVIESEGGGLPVGLIVGAVIVIGVLGVFGWRRFNTDE

pLDDT: mean 86.39, std 10.65, range [46.84, 96.19]

Organism: Haloferax volcanii (NCBI:txid2246)

Secondary structure (DSSP, 8-state):
------S---TT------------TT--SSEEEEEE--EEE-TTS-EEEPPPEEEEEEPPP-------HHHHHHHHHHHHHHHHHHHHHHTT--

Foldseek 3Di:
DADDDDPDADPPGDDDDDGDDDDDPPHDFAKDKDKDKDWDADPVRDIDIGDIDIDIDGDHDPPDPDDPVVVVVVVVVVVVVVVVVVVVVVVVPD